Protein AF-A0A7L4KHE9-F1 (afdb_monomer)

Secondary structure (DSSP, 8-state):
-HHHHHHHHHHHHHHHHTT-SBTTBSS--HHHHHHHHHHHHHHHHSTTTTTT-HHHHHHHHHHHTSHHHHHHHTSTT------S-TT-SSS-S--

Solvent-accessible surface area (backbone atoms only — not comparable to full-atom values): 5673 Å² total; per-residue (Å²): 107,68,77,75,47,42,60,63,56,52,48,52,54,41,61,68,33,52,90,45,78,29,76,82,32,89,54,87,53,75,64,47,55,54,50,47,52,56,54,48,54,47,34,72,75,38,75,65,70,51,72,89,37,62,62,51,46,53,40,49,53,55,55,51,62,34,67,71,49,38,54,42,67,72,34,94,83,47,72,89,51,48,76,38,60,78,87,42,95,63,47,35,54,69,128

Sequence (95 aa):
GYLEQLPGKLKLFSNFLGDRKWFAGEKLTFVDFLMFDVLEQNRIFEPKCLEPFKNLKDFMDRFGALEKVAAYMKSPRFLKMPINNKMAKWGSKKE

Mean predicted aligned error: 2.5 Å

Nearest PDB structures (foldseek):
  2c4j-assembly2_D  TM=9.891E-01  e=1.531E-08  Homo sapiens
  1mtc-assembly1_B  TM=9.872E-01  e=1.367E-08  Rattus norvegicus
  4gtu-assembly1_A  TM=9.901E-01  e=1.621E-08  Homo sapiens
  4l5o-assembly2_C-2  TM=9.671E-01  e=1.432E-06  Clonorchis sinensis
  1m99-assembly1_A  TM=9.580E-01  e=1.236E-05  Schistosoma japonicum

InterPro domains:
  IPR004046 Glutathione S-transferase, C-terminal [PF14497] (4-75)
  IPR010987 Glutathione S-transferase, C-terminal-like [PS50405] (1-83)
  IPR036282 Glutathione S-transferase, C-terminal domain superfamily [SSF47616] (2-92)
  IPR050213 Glutathione S-transferase superfamily [PTHR11571] (8-76)

Organism: NCBI:txid1961834

Radius of gyration: 14.13 Å; Cα contacts (8 Å, |Δi|>4): 73; chains: 1; bounding box: 37×22×31 Å

Foldseek 3Di:
DCVVCLLVVVVVQLVCCPPALANVHPDDDVVLVVLLLVVLVVCVVPVCSCVVRVSSVSSNVVVCPPPVNVVCCPDPNDDPAQPDDCPDPPSHDDD

pLDDT: mean 96.93, std 4.16, range [63.94, 98.75]

Structure (mmCIF, N/CA/C/O backbone):
data_AF-A0A7L4KHE9-F1
#
_entry.id   AF-A0A7L4KHE9-F1
#
loop_
_atom_site.group_PDB
_atom_site.id
_atom_site.type_symbol
_atom_site.label_atom_id
_atom_site.label_alt_id
_atom_site.label_comp_id
_atom_site.label_asym_id
_atom_site.label_entity_id
_atom_site.label_seq_id
_atom_site.pdbx_PDB_ins_code
_atom_site.Cartn_x
_atom_site.Cartn_y
_atom_site.Cartn_z
_atom_site.occupancy
_atom_site.B_iso_or_equiv
_atom_site.auth_seq_id
_atom_site.auth_comp_id
_atom_site.auth_asym_id
_atom_site.auth_atom_id
_atom_site.pdbx_PDB_model_num
ATOM 1 N N . GLY A 1 1 ? 18.399 8.503 8.070 1.00 90.38 1 GLY A N 1
ATOM 2 C CA . GLY A 1 1 ? 18.275 7.903 6.720 1.00 90.38 1 GLY A CA 1
ATOM 3 C C . GLY A 1 1 ? 16.828 7.573 6.379 1.00 90.38 1 GLY A C 1
ATOM 4 O O . GLY A 1 1 ? 15.960 7.763 7.221 1.00 90.38 1 GLY A O 1
ATOM 5 N N . TYR A 1 2 ? 16.548 7.079 5.167 1.00 96.06 2 TYR A N 1
ATOM 6 C CA . TYR A 1 2 ? 15.176 6.722 4.758 1.00 96.06 2 TYR A CA 1
ATOM 7 C C . TYR A 1 2 ? 14.552 5.652 5.671 1.00 96.06 2 TYR A C 1
ATOM 9 O O . TYR A 1 2 ? 13.472 5.872 6.212 1.00 96.06 2 TYR A O 1
ATOM 17 N N . LEU A 1 3 ? 15.267 4.545 5.916 1.00 97.38 3 LEU A N 1
ATOM 18 C CA . LEU A 1 3 ? 14.789 3.438 6.759 1.00 97.38 3 LEU A CA 1
ATOM 19 C C . LEU A 1 3 ? 14.499 3.865 8.207 1.00 97.38 3 LEU A C 1
ATOM 21 O O . LEU A 1 3 ? 13.521 3.415 8.789 1.00 97.38 3 LEU A O 1
ATOM 25 N N . GLU A 1 4 ? 15.283 4.788 8.769 1.00 97.81 4 GLU A N 1
ATOM 26 C CA . GLU A 1 4 ? 15.035 5.338 10.113 1.00 97.81 4 GLU A CA 1
ATOM 27 C C . GLU A 1 4 ? 13.730 6.150 10.185 1.00 97.81 4 GLU A C 1
ATOM 29 O O . GLU A 1 4 ? 13.050 6.153 11.207 1.00 97.81 4 GLU A O 1
ATOM 34 N N . GLN A 1 5 ? 13.365 6.848 9.104 1.00 98.06 5 GLN A N 1
ATOM 35 C CA . GLN A 1 5 ? 12.163 7.689 9.053 1.00 98.06 5 GLN A CA 1
ATOM 36 C C . GLN A 1 5 ? 10.908 6.910 8.639 1.00 98.06 5 GLN A C 1
ATOM 38 O O . GLN A 1 5 ? 9.789 7.346 8.929 1.00 98.06 5 GLN A O 1
ATOM 43 N N . LEU A 1 6 ? 11.084 5.772 7.963 1.00 98.19 6 LEU A N 1
ATOM 44 C CA . LEU A 1 6 ? 10.007 4.978 7.383 1.00 98.19 6 LEU A CA 1
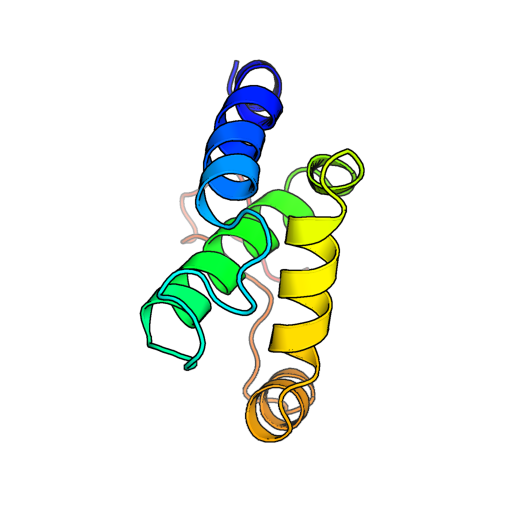ATOM 45 C C . LEU A 1 6 ? 8.926 4.576 8.410 1.00 98.19 6 LEU A C 1
ATOM 47 O O . LEU A 1 6 ? 7.755 4.862 8.143 1.00 98.19 6 LEU A O 1
ATOM 51 N N . PRO A 1 7 ? 9.248 4.030 9.604 1.00 98.25 7 PRO A N 1
ATOM 52 C CA . PRO A 1 7 ? 8.230 3.688 10.600 1.00 98.25 7 PRO A CA 1
ATOM 53 C C . PRO A 1 7 ? 7.377 4.890 11.018 1.00 98.25 7 PRO A C 1
ATOM 55 O O . PRO A 1 7 ? 6.161 4.775 11.165 1.00 98.25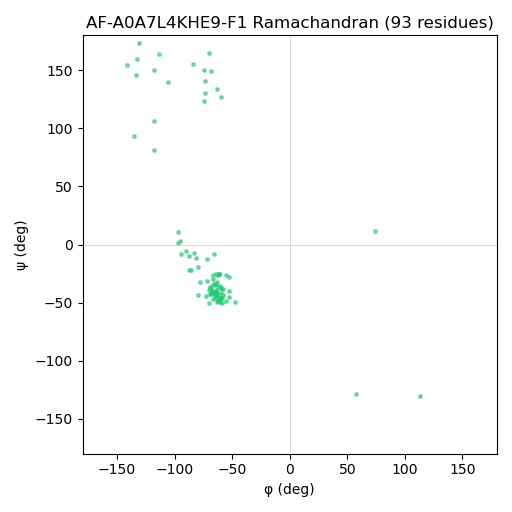 7 PRO A O 1
ATOM 58 N N . GLY A 1 8 ? 7.992 6.070 11.154 1.00 98.31 8 GLY A N 1
ATOM 59 C CA . GLY A 1 8 ? 7.283 7.306 11.484 1.00 98.31 8 GLY A CA 1
ATOM 60 C C . GLY A 1 8 ? 6.285 7.712 10.398 1.00 98.31 8 GLY A C 1
ATOM 61 O O . GLY A 1 8 ? 5.160 8.092 10.711 1.00 98.31 8 GLY A O 1
ATOM 62 N N . LYS A 1 9 ? 6.657 7.582 9.118 1.00 98.19 9 LYS A N 1
ATOM 63 C CA . LYS A 1 9 ? 5.763 7.876 7.983 1.00 98.19 9 LYS A CA 1
ATOM 64 C C . LYS A 1 9 ? 4.628 6.860 7.862 1.00 98.19 9 LYS A C 1
ATOM 66 O O . LYS A 1 9 ? 3.480 7.259 7.689 1.00 98.19 9 LYS A O 1
ATOM 71 N N . LEU A 1 10 ? 4.918 5.571 8.027 1.00 98.62 10 LEU A N 1
ATOM 72 C CA . LEU A 1 10 ? 3.901 4.515 8.018 1.00 98.62 10 LEU A CA 1
ATOM 73 C C . LEU A 1 10 ? 2.905 4.671 9.170 1.00 98.62 10 LEU A C 1
ATOM 75 O O . LEU A 1 10 ? 1.706 4.489 8.967 1.00 98.62 10 LEU A O 1
ATOM 79 N N . LYS A 1 11 ? 3.364 5.116 10.348 1.00 98.75 11 LYS A N 1
ATOM 80 C CA . LYS A 1 11 ? 2.479 5.448 11.471 1.00 98.75 11 LYS A CA 1
ATOM 81 C C . LYS A 1 11 ? 1.474 6.546 11.118 1.00 98.75 11 LYS A C 1
ATOM 83 O O . LYS A 1 11 ? 0.326 6.458 11.539 1.00 98.75 11 LYS A O 1
ATOM 88 N N . LEU A 1 12 ? 1.857 7.548 10.324 1.00 98.75 12 LEU A N 1
ATOM 89 C CA . LEU A 1 12 ? 0.922 8.589 9.875 1.00 98.75 12 LEU A CA 1
ATOM 90 C C . LEU A 1 12 ? -0.181 8.009 8.982 1.00 98.75 12 LEU A C 1
ATOM 92 O O . LEU A 1 12 ? -1.349 8.328 9.190 1.00 98.75 12 LEU A O 1
ATOM 96 N N . PHE A 1 13 ? 0.160 7.118 8.045 1.00 98.56 13 PHE A N 1
ATOM 97 C CA . PHE A 1 13 ? -0.841 6.432 7.220 1.00 98.56 13 PHE A CA 1
ATOM 98 C C . PHE A 1 13 ? -1.724 5.493 8.038 1.00 98.56 13 PHE A C 1
ATOM 100 O O . PHE A 1 13 ? -2.934 5.476 7.839 1.00 98.56 13 PHE A O 1
ATOM 107 N N . SER A 1 14 ? -1.138 4.751 8.979 1.00 98.75 14 SER A N 1
ATOM 108 C CA . SER A 1 14 ? -1.881 3.879 9.890 1.00 98.75 14 SER A CA 1
ATOM 109 C C . SER A 1 14 ? -2.879 4.679 10.731 1.00 98.75 14 SER A C 1
ATOM 111 O O . SER A 1 14 ? -4.050 4.314 10.794 1.00 98.75 14 SER A O 1
ATOM 113 N N . ASN A 1 15 ? -2.459 5.810 11.303 1.00 98.69 15 ASN A N 1
ATOM 114 C CA . ASN A 1 15 ? -3.349 6.699 12.047 1.00 98.69 15 ASN A CA 1
ATOM 115 C C . ASN A 1 15 ? -4.445 7.294 11.152 1.00 98.69 15 ASN A C 1
ATOM 117 O O . ASN A 1 15 ? -5.588 7.422 11.583 1.00 98.69 15 ASN A O 1
ATOM 121 N N . PHE A 1 16 ? -4.104 7.671 9.916 1.00 98.50 16 PHE A N 1
ATOM 122 C CA . PHE A 1 16 ? -5.061 8.259 8.982 1.00 98.50 16 PHE A CA 1
ATOM 123 C C . PHE A 1 16 ? -6.121 7.250 8.530 1.00 98.50 16 PHE A C 1
ATOM 125 O O . PHE A 1 16 ? -7.305 7.584 8.502 1.00 98.50 16 PHE A O 1
ATOM 132 N N . LEU A 1 17 ? -5.718 6.013 8.222 1.00 98.62 17 LEU A N 1
ATOM 133 C CA . LEU A 1 17 ? -6.649 4.924 7.940 1.00 98.62 17 LEU A CA 1
ATOM 134 C C . LEU A 1 17 ? -7.553 4.673 9.156 1.00 98.62 17 LEU A C 1
ATOM 136 O O . LEU A 1 17 ? -8.776 4.615 9.013 1.00 98.62 17 LEU A O 1
ATOM 140 N N . GLY A 1 18 ? -6.961 4.609 10.354 1.00 98.12 18 GLY A N 1
ATOM 141 C CA . GLY A 1 18 ? -7.675 4.317 11.594 1.00 98.12 18 GLY A CA 1
ATOM 142 C C . GLY A 1 18 ? -8.398 2.975 11.489 1.00 98.12 18 GLY A C 1
ATOM 143 O O . GLY A 1 18 ? -7.791 1.984 11.073 1.00 98.12 18 GLY A O 1
ATOM 144 N N . ASP A 1 19 ? -9.693 2.989 11.804 1.00 97.12 19 ASP A N 1
ATOM 145 C CA . ASP A 1 19 ? -10.589 1.828 11.721 1.00 97.12 19 ASP A CA 1
ATOM 146 C C . ASP A 1 19 ? -11.378 1.758 10.401 1.00 97.12 19 ASP A C 1
ATOM 148 O O . ASP A 1 19 ? -12.217 0.875 10.215 1.00 97.12 19 ASP A O 1
ATOM 152 N N . ARG A 1 20 ? -11.140 2.691 9.467 1.00 97.75 20 ARG A N 1
ATOM 153 C CA . ARG A 1 20 ? -11.848 2.711 8.181 1.00 97.75 20 ARG A CA 1
ATOM 154 C C . ARG A 1 20 ? -11.430 1.523 7.325 1.00 97.75 20 ARG A C 1
ATOM 156 O O . ARG A 1 20 ? -10.281 1.082 7.336 1.00 97.75 20 ARG A O 1
ATOM 163 N N . LYS A 1 21 ? -12.362 1.048 6.499 1.00 97.50 21 LYS A N 1
ATOM 164 C CA . LYS A 1 21 ? -12.094 -0.031 5.543 1.00 97.50 21 LYS A CA 1
ATOM 165 C C . LYS A 1 21 ? -11.121 0.393 4.436 1.00 97.50 21 LYS A C 1
ATOM 167 O O . LYS A 1 21 ? -10.283 -0.420 4.034 1.00 97.50 21 LYS A O 1
ATOM 172 N N . TRP A 1 22 ? -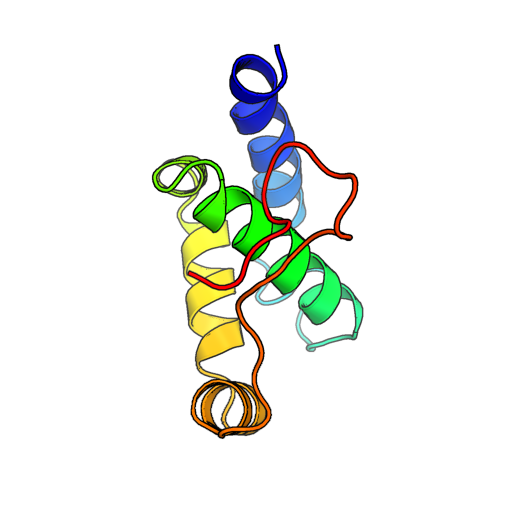11.260 1.634 3.968 1.00 98.62 22 TRP A N 1
ATOM 173 C CA . TRP A 1 22 ? -10.505 2.260 2.881 1.00 98.62 22 TRP A CA 1
ATOM 174 C C . TRP A 1 22 ? -10.024 3.657 3.297 1.00 98.62 22 TRP A C 1
ATOM 176 O O . TRP A 1 22 ? -10.594 4.284 4.194 1.00 98.62 22 TRP A O 1
ATOM 186 N N . PHE A 1 23 ? -9.003 4.186 2.623 1.00 98.19 23 PHE A N 1
ATOM 187 C CA . PHE A 1 23 ? -8.407 5.487 2.953 1.00 98.19 23 PHE A CA 1
ATOM 188 C C . PHE A 1 23 ? -9.377 6.661 2.762 1.00 98.19 23 PHE A C 1
ATOM 190 O O . PHE A 1 23 ? -9.248 7.676 3.443 1.00 98.19 23 PHE A O 1
ATOM 197 N N . ALA A 1 24 ? -10.374 6.515 1.886 1.00 95.94 24 ALA A N 1
ATOM 198 C CA . ALA A 1 24 ? -11.433 7.502 1.672 1.00 95.94 24 ALA A CA 1
ATOM 199 C C . ALA A 1 24 ? -12.739 7.198 2.444 1.00 95.94 24 ALA A C 1
ATOM 201 O O . ALA A 1 24 ? -13.760 7.839 2.193 1.00 95.94 24 ALA A O 1
ATOM 202 N N . GLY A 1 25 ? -12.739 6.231 3.373 1.00 94.38 25 GLY A N 1
ATOM 203 C CA . GLY A 1 25 ? -13.918 5.843 4.158 1.00 94.38 25 GLY A CA 1
ATOM 204 C C . GLY A 1 25 ? -14.427 4.438 3.841 1.00 94.38 25 GLY A C 1
ATOM 205 O O . GLY A 1 25 ? -13.673 3.470 3.849 1.00 94.38 25 GLY A O 1
ATOM 206 N N . GLU A 1 26 ? -15.731 4.318 3.595 1.00 95.12 26 GLU A N 1
ATOM 207 C CA . GLU A 1 26 ? -16.409 3.018 3.453 1.00 95.12 26 GLU A CA 1
ATOM 208 C C . GLU A 1 26 ? -16.359 2.435 2.038 1.00 95.12 26 GLU A C 1
ATOM 210 O O . GLU A 1 26 ? -16.498 1.224 1.837 1.00 95.12 26 GLU A O 1
ATOM 215 N N . LYS A 1 27 ? -16.151 3.288 1.033 1.00 97.50 27 LYS A N 1
ATOM 216 C CA . LYS A 1 27 ? -16.121 2.893 -0.377 1.00 97.50 27 LYS A CA 1
ATOM 217 C C . LYS A 1 27 ? -14.692 2.901 -0.898 1.00 97.50 27 LYS A C 1
ATOM 219 O O . LYS A 1 27 ? -13.932 3.815 -0.599 1.00 97.50 27 LYS A O 1
ATOM 224 N N . LEU A 1 28 ? -14.373 1.894 -1.707 1.00 98.25 28 LEU A N 1
ATOM 225 C CA . LEU A 1 28 ? -13.122 1.841 -2.451 1.00 98.25 28 LEU A CA 1
ATOM 226 C C . LEU A 1 28 ? -13.074 3.016 -3.431 1.00 98.25 28 LEU A C 1
ATOM 228 O O . LEU A 1 28 ? -14.038 3.259 -4.161 1.00 98.25 28 LEU A O 1
ATOM 232 N N . THR A 1 29 ? -11.946 3.712 -3.473 1.00 98.56 29 THR A N 1
ATOM 233 C CA . THR A 1 29 ? -11.684 4.808 -4.411 1.00 98.56 29 THR A CA 1
ATOM 234 C C . THR A 1 29 ? -10.332 4.616 -5.090 1.00 98.56 29 THR A C 1
ATOM 236 O O . THR A 1 29 ? -9.558 3.733 -4.728 1.00 98.5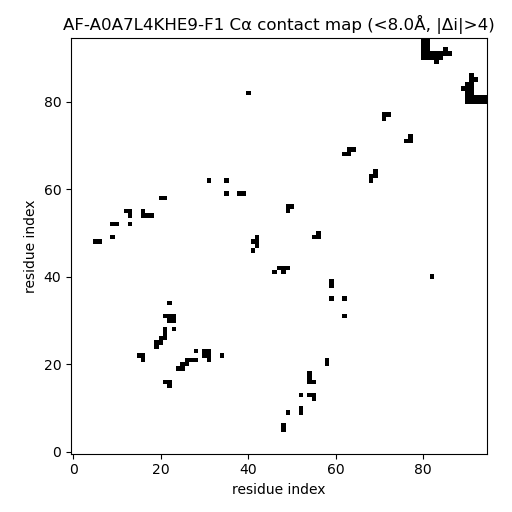6 29 THR A O 1
ATOM 239 N N . PHE A 1 30 ? -10.008 5.458 -6.073 1.00 98.12 30 PHE A N 1
ATOM 240 C CA . PHE A 1 30 ? -8.704 5.392 -6.742 1.00 98.12 30 PHE A CA 1
ATOM 241 C C . PHE A 1 30 ? -7.526 5.643 -5.778 1.00 98.12 30 PHE A C 1
ATOM 243 O O . PHE A 1 30 ? -6.429 5.150 -6.021 1.00 98.12 30 PHE A O 1
ATOM 250 N N . VAL A 1 31 ? -7.743 6.366 -4.671 1.00 98.31 31 VAL A N 1
ATOM 251 C CA . VAL A 1 31 ? -6.700 6.640 -3.668 1.00 98.31 31 VAL A CA 1
ATOM 252 C C . VAL A 1 31 ? -6.209 5.348 -3.015 1.00 98.31 31 VAL A C 1
ATOM 254 O O . VAL A 1 31 ? -5.024 5.225 -2.724 1.00 98.31 31 VAL A O 1
ATOM 257 N N . ASP A 1 32 ? -7.073 4.346 -2.856 1.00 98.69 32 ASP A N 1
ATOM 258 C CA . ASP A 1 32 ? -6.688 3.050 -2.293 1.00 98.69 32 ASP A CA 1
ATOM 259 C C . ASP A 1 32 ? -5.730 2.279 -3.211 1.00 98.69 32 ASP A C 1
ATOM 261 O O . ASP A 1 32 ? -4.855 1.567 -2.729 1.00 98.69 32 ASP A O 1
ATOM 265 N N . PHE A 1 33 ? -5.825 2.473 -4.530 1.00 98.56 33 PHE A N 1
ATOM 266 C CA . PHE A 1 33 ? -4.868 1.901 -5.482 1.00 98.56 33 PHE A CA 1
ATOM 267 C C . PHE A 1 33 ? -3.489 2.550 -5.326 1.00 98.56 33 PHE A C 1
ATOM 269 O O . PHE A 1 33 ? -2.482 1.846 -5.319 1.00 98.56 33 PHE A O 1
ATOM 276 N N . LEU A 1 34 ? -3.446 3.876 -5.143 1.00 98.50 34 LEU A N 1
ATOM 277 C CA . LEU A 1 34 ? -2.199 4.605 -4.883 1.00 98.50 34 LEU A CA 1
ATOM 278 C C . LEU A 1 34 ? -1.573 4.171 -3.554 1.00 98.50 34 LEU A C 1
ATOM 280 O O . LEU A 1 34 ? -0.368 3.948 -3.477 1.00 98.50 34 LEU A O 1
ATOM 284 N N . MET A 1 35 ? -2.392 4.013 -2.512 1.00 98.50 35 MET A N 1
ATOM 285 C CA . MET A 1 35 ? -1.912 3.565 -1.208 1.00 98.50 35 MET A CA 1
ATOM 286 C C . MET A 1 35 ? -1.412 2.125 -1.242 1.00 98.50 35 MET A C 1
ATOM 288 O O . MET A 1 35 ? -0.377 1.842 -0.643 1.00 98.50 35 MET A O 1
ATOM 292 N N . PHE A 1 36 ? -2.095 1.229 -1.958 1.00 98.56 36 PHE A N 1
ATOM 293 C CA . PHE A 1 36 ? -1.624 -0.139 -2.149 1.00 98.56 36 PHE A CA 1
ATOM 294 C C . PHE A 1 36 ? -0.263 -0.173 -2.851 1.00 98.56 36 PHE A C 1
ATOM 296 O O . PHE A 1 36 ? 0.643 -0.838 -2.361 1.00 98.56 36 PHE A O 1
ATOM 303 N N . ASP A 1 37 ? -0.083 0.586 -3.937 1.00 97.88 37 ASP A N 1
ATOM 304 C CA . ASP A 1 37 ? 1.196 0.667 -4.655 1.00 97.88 37 ASP A CA 1
ATOM 305 C C . ASP A 1 37 ? 2.331 1.203 -3.762 1.00 97.88 37 ASP A C 1
ATOM 307 O O . ASP A 1 37 ? 3.373 0.565 -3.616 1.00 97.88 37 ASP A O 1
ATOM 311 N N . VAL A 1 38 ? 2.109 2.324 -3.063 1.00 98.00 38 VAL A N 1
ATOM 312 C CA . VAL A 1 38 ? 3.115 2.911 -2.158 1.00 98.00 38 VAL A CA 1
ATOM 313 C C . VAL A 1 38 ? 3.496 1.950 -1.028 1.00 98.00 38 VAL A C 1
ATOM 315 O O . VAL A 1 38 ? 4.682 1.796 -0.720 1.00 98.00 38 VAL A O 1
ATOM 318 N N . LEU A 1 39 ? 2.519 1.306 -0.387 1.00 98.50 39 LEU A N 1
ATOM 319 C CA . LEU A 1 39 ? 2.779 0.358 0.699 1.00 98.50 39 LEU A CA 1
ATOM 320 C C . LEU A 1 39 ? 3.455 -0.920 0.185 1.00 98.50 39 LEU A C 1
ATOM 322 O O . LEU A 1 39 ? 4.346 -1.438 0.860 1.00 98.50 39 LEU A O 1
ATOM 326 N N . GLU A 1 40 ? 3.097 -1.395 -1.012 1.00 97.62 40 GLU A N 1
ATOM 327 C CA . GLU A 1 40 ? 3.736 -2.553 -1.637 1.00 97.62 40 GLU A CA 1
ATOM 328 C C . GLU A 1 40 ? 5.200 -2.277 -1.963 1.00 97.62 40 GLU A C 1
ATOM 330 O O . GLU A 1 40 ? 6.059 -3.085 -1.620 1.00 97.62 40 GLU A O 1
ATOM 335 N N . GLN A 1 41 ? 5.516 -1.122 -2.552 1.00 97.44 41 GLN A N 1
ATOM 336 C CA . GLN A 1 41 ? 6.901 -0.744 -2.841 1.00 97.44 41 GLN A CA 1
ATOM 337 C C . GLN A 1 41 ? 7.749 -0.675 -1.566 1.00 97.44 41 GLN A C 1
ATOM 339 O O . GLN A 1 41 ? 8.874 -1.174 -1.549 1.00 97.44 41 GLN A O 1
ATOM 344 N N . ASN A 1 42 ? 7.198 -0.123 -0.479 1.00 97.69 42 ASN A N 1
ATOM 345 C CA . ASN A 1 42 ? 7.873 -0.104 0.819 1.00 97.69 42 ASN A CA 1
ATOM 346 C C . ASN A 1 42 ? 8.083 -1.510 1.383 1.00 97.69 42 ASN A C 1
ATOM 348 O O . ASN A 1 42 ? 9.162 -1.794 1.891 1.00 97.69 42 ASN A O 1
ATOM 352 N N . ARG A 1 43 ? 7.097 -2.402 1.242 1.00 97.25 43 ARG A N 1
ATOM 353 C CA . ARG A 1 43 ? 7.218 -3.808 1.647 1.00 97.25 43 ARG A CA 1
ATOM 354 C C . ARG A 1 43 ? 8.234 -4.573 0.796 1.00 97.25 43 ARG A C 1
ATOM 356 O O . ARG A 1 43 ? 8.915 -5.447 1.312 1.00 97.25 43 ARG A O 1
ATOM 363 N N . ILE A 1 44 ? 8.361 -4.270 -0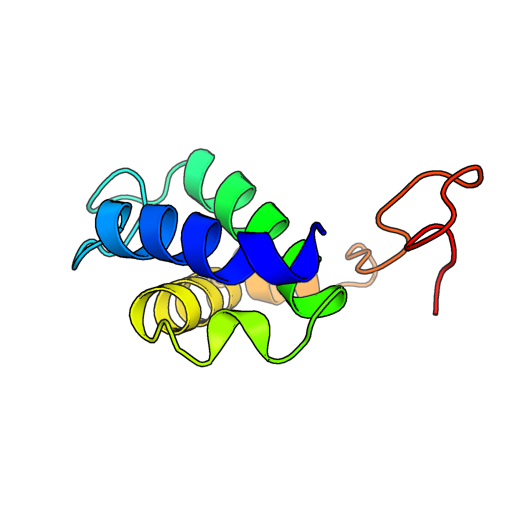.494 1.00 96.12 44 ILE A N 1
ATOM 364 C CA . ILE A 1 44 ? 9.405 -4.862 -1.345 1.00 96.12 44 ILE A CA 1
ATOM 365 C C . ILE A 1 44 ? 10.789 -4.335 -0.931 1.00 96.12 44 ILE A C 1
ATOM 367 O O . ILE A 1 44 ? 11.754 -5.093 -0.934 1.00 96.12 44 ILE A O 1
ATOM 371 N N . PHE A 1 45 ? 10.891 -3.058 -0.552 1.00 96.19 45 PHE A N 1
ATOM 372 C CA . PHE A 1 45 ? 12.147 -2.441 -0.117 1.00 96.19 45 PHE A CA 1
ATOM 373 C C . PHE A 1 45 ? 12.606 -2.904 1.275 1.00 96.19 45 PHE A C 1
ATOM 375 O O . PHE A 1 45 ? 13.780 -3.208 1.461 1.00 96.19 45 PHE A O 1
ATOM 382 N N . GLU A 1 46 ? 11.688 -2.969 2.239 1.00 97.56 46 GLU A N 1
ATOM 383 C CA . GLU A 1 46 ? 11.916 -3.390 3.623 1.00 97.56 46 GLU A CA 1
ATOM 384 C C . GLU A 1 46 ? 10.784 -4.351 4.047 1.00 97.56 46 GLU A C 1
ATOM 386 O O . GLU A 1 46 ? 9.728 -3.904 4.509 1.00 97.56 46 GLU A O 1
ATOM 391 N N . PRO A 1 47 ? 10.968 -5.680 3.899 1.00 97.12 47 PRO A N 1
ATOM 392 C CA . PRO A 1 47 ? 9.909 -6.688 4.060 1.00 97.12 47 PRO A CA 1
ATOM 393 C C . PRO A 1 47 ? 9.123 -6.632 5.367 1.00 97.12 47 PRO A C 1
ATOM 395 O O . PRO A 1 47 ? 7.950 -7.012 5.400 1.00 97.12 47 PRO A O 1
ATOM 398 N N . LYS A 1 48 ? 9.747 -6.146 6.444 1.00 97.56 48 LYS A N 1
ATOM 399 C CA . LYS A 1 48 ? 9.143 -6.097 7.778 1.00 97.56 48 LYS A CA 1
ATOM 400 C C . LYS A 1 48 ? 8.530 -4.742 8.128 1.00 97.56 48 LYS A C 1
ATOM 402 O O . LYS A 1 48 ? 7.974 -4.592 9.214 1.00 97.56 48 LYS A O 1
ATOM 407 N N . CYS A 1 49 ? 8.560 -3.754 7.226 1.00 98.38 49 CYS A N 1
ATOM 408 C CA . CYS A 1 49 ? 8.160 -2.381 7.552 1.00 98.38 49 CYS A CA 1
ATOM 409 C C . CYS A 1 49 ? 6.693 -2.243 8.000 1.00 98.38 49 CYS A C 1
ATOM 411 O O . CYS A 1 49 ? 6.360 -1.306 8.723 1.00 98.38 49 CYS A O 1
ATOM 413 N N . LEU A 1 50 ? 5.814 -3.168 7.591 1.00 98.31 50 LEU A N 1
ATOM 414 C CA . LEU A 1 50 ? 4.392 -3.165 7.954 1.00 98.31 50 LEU A CA 1
ATOM 415 C C . LEU A 1 50 ? 4.057 -4.028 9.180 1.00 98.31 50 LEU A C 1
ATOM 417 O O . LEU A 1 50 ? 2.924 -3.964 9.650 1.00 98.31 50 LEU A O 1
ATOM 421 N N . GLU A 1 51 ? 4.990 -4.826 9.715 1.00 97.56 51 GLU A N 1
ATOM 422 C CA . GLU A 1 51 ? 4.731 -5.694 10.880 1.00 97.56 51 GLU A CA 1
ATOM 423 C C . GLU A 1 51 ? 4.136 -4.950 12.090 1.00 97.56 51 GLU A C 1
ATOM 425 O O . GLU A 1 51 ? 3.194 -5.482 12.682 1.00 97.56 51 GLU A O 1
ATOM 430 N N . PRO A 1 52 ? 4.572 -3.716 12.424 1.00 98.12 52 PRO A N 1
ATOM 431 C CA . PRO A 1 52 ? 4.002 -2.967 13.546 1.00 98.12 52 PRO A CA 1
ATOM 432 C C . PRO A 1 52 ? 2.581 -2.426 13.307 1.00 98.12 52 PRO A C 1
ATOM 434 O O . PRO A 1 52 ? 1.941 -1.966 14.251 1.00 98.12 52 PRO A O 1
ATOM 437 N N . PHE A 1 53 ? 2.078 -2.433 12.066 1.00 98.44 53 PHE A N 1
ATOM 438 C CA . PHE A 1 53 ? 0.849 -1.737 11.670 1.00 98.44 53 PHE A CA 1
ATOM 439 C C . PHE A 1 53 ? -0.206 -2.723 11.163 1.00 98.44 53 PHE A C 1
ATOM 441 O O . PHE A 1 53 ? -0.400 -2.893 9.956 1.00 98.44 53 PHE A O 1
ATOM 448 N N . LYS A 1 54 ? -0.922 -3.370 12.093 1.00 98.38 54 LYS A N 1
ATOM 449 C CA . LYS A 1 54 ? -1.947 -4.372 11.755 1.00 98.38 54 LYS A CA 1
ATOM 450 C C . LYS A 1 54 ? -2.979 -3.846 10.749 1.00 98.38 54 LYS A C 1
ATOM 452 O O . LYS A 1 54 ? -3.276 -4.536 9.783 1.00 98.38 54 LYS A O 1
ATOM 457 N N . ASN A 1 55 ? -3.486 -2.627 10.930 1.00 98.69 55 ASN A N 1
ATOM 458 C CA . ASN A 1 55 ? -4.501 -2.057 10.037 1.00 98.69 55 ASN A CA 1
ATOM 459 C C . ASN A 1 55 ? -3.994 -1.846 8.597 1.00 98.69 55 ASN A C 1
ATOM 461 O O . ASN A 1 55 ? -4.750 -2.061 7.652 1.00 98.69 55 ASN A O 1
ATOM 465 N N . LEU A 1 56 ? -2.715 -1.500 8.411 1.00 98.75 56 LEU A N 1
ATOM 466 C CA . LEU A 1 56 ? -2.110 -1.403 7.081 1.00 98.75 56 LEU A CA 1
ATOM 467 C C . LEU A 1 56 ? -1.941 -2.784 6.442 1.00 98.75 56 LEU A C 1
ATOM 469 O O . LEU A 1 56 ? -2.211 -2.933 5.254 1.00 98.75 56 LEU A O 1
ATOM 473 N N . LYS A 1 57 ? -1.558 -3.809 7.215 1.00 98.62 57 LYS A N 1
ATOM 474 C CA . LYS A 1 57 ? -1.519 -5.197 6.721 1.00 98.62 57 LYS A CA 1
ATOM 475 C C . LYS A 1 57 ? -2.907 -5.679 6.305 1.00 98.62 57 LYS A C 1
ATOM 477 O O . LYS A 1 57 ? -3.073 -6.149 5.186 1.00 98.62 57 LYS A O 1
ATOM 482 N N . ASP A 1 58 ? -3.908 -5.465 7.157 1.00 98.56 58 ASP A N 1
ATOM 483 C CA . ASP A 1 58 ? -5.296 -5.821 6.860 1.00 98.56 58 ASP A CA 1
ATOM 484 C C . ASP A 1 58 ? -5.807 -5.086 5.605 1.00 98.56 58 ASP A C 1
ATOM 486 O O . ASP A 1 58 ? -6.566 -5.657 4.822 1.00 98.56 58 ASP A O 1
ATOM 490 N N . PHE A 1 59 ? -5.407 -3.825 5.396 1.00 98.69 59 PHE A N 1
ATOM 491 C CA . PHE A 1 59 ? -5.697 -3.076 4.170 1.00 98.69 59 PHE A CA 1
ATOM 492 C C . PHE A 1 59 ? -5.059 -3.729 2.936 1.00 98.69 59 PHE A C 1
ATOM 494 O O . PHE A 1 59 ? -5.763 -3.956 1.952 1.00 98.69 59 PHE A O 1
ATOM 501 N N . MET A 1 60 ? -3.767 -4.071 2.995 1.00 98.56 60 MET A N 1
ATOM 502 C CA . MET A 1 60 ? -3.057 -4.732 1.892 1.00 98.56 60 MET A CA 1
ATOM 503 C C . MET A 1 60 ? -3.708 -6.070 1.527 1.00 98.56 60 MET A C 1
ATOM 505 O O . MET A 1 60 ? -3.965 -6.328 0.351 1.00 98.56 60 MET A O 1
ATOM 509 N N . ASP A 1 61 ? -4.036 -6.888 2.528 1.00 98.50 61 ASP A N 1
ATOM 510 C CA . ASP A 1 61 ? -4.676 -8.190 2.328 1.00 98.50 61 ASP A CA 1
ATOM 511 C C . ASP A 1 61 ? -6.076 -8.031 1.722 1.00 98.50 61 ASP A C 1
ATOM 513 O O . ASP A 1 61 ? -6.434 -8.710 0.757 1.00 98.50 61 ASP A O 1
ATOM 517 N N . ARG A 1 62 ? -6.863 -7.076 2.231 1.00 98.56 62 ARG A N 1
ATOM 518 C CA . ARG A 1 62 ? -8.209 -6.775 1.727 1.00 98.56 62 ARG A CA 1
ATOM 519 C C . ARG A 1 62 ? -8.194 -6.275 0.288 1.00 98.56 62 ARG A C 1
ATOM 521 O O . ARG A 1 62 ? -9.031 -6.704 -0.502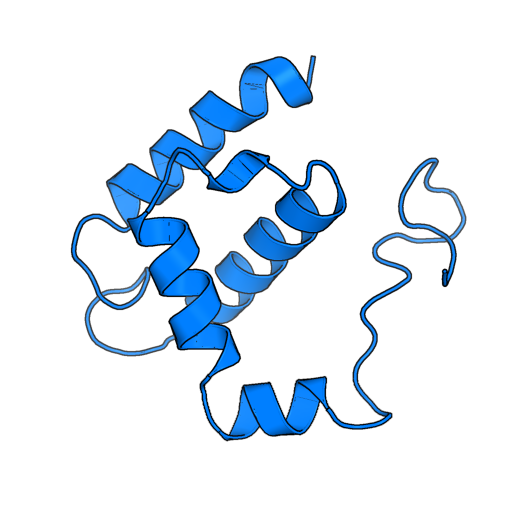 1.00 98.56 62 ARG A O 1
ATOM 528 N N . PHE A 1 63 ? -7.277 -5.369 -0.045 1.00 98.62 63 PHE A N 1
ATOM 529 C CA . PHE A 1 63 ? -7.138 -4.838 -1.397 1.00 98.62 63 PHE A CA 1
ATOM 530 C C . PHE A 1 63 ? -6.679 -5.931 -2.371 1.00 98.62 63 PHE A C 1
ATOM 532 O O . PHE A 1 63 ? -7.293 -6.120 -3.421 1.00 98.62 63 PHE A O 1
ATOM 539 N N . GLY A 1 64 ? -5.655 -6.707 -1.996 1.00 98.12 64 GLY A N 1
ATOM 540 C CA . GLY A 1 64 ? -5.145 -7.820 -2.800 1.00 98.12 64 GLY A CA 1
ATOM 541 C C . GLY A 1 64 ? -6.169 -8.940 -3.024 1.00 98.12 64 GLY A C 1
ATOM 542 O O . GLY A 1 64 ? -6.104 -9.631 -4.038 1.00 98.12 64 GLY A O 1
ATOM 543 N N . ALA A 1 65 ? -7.141 -9.094 -2.119 1.00 98.50 65 ALA A N 1
ATOM 544 C CA . ALA A 1 65 ? -8.228 -10.066 -2.227 1.00 98.50 65 ALA A CA 1
ATOM 545 C C . ALA A 1 65 ? -9.415 -9.606 -3.096 1.00 98.50 65 ALA A C 1
ATOM 547 O O . ALA A 1 65 ? -10.311 -10.411 -3.363 1.00 98.50 65 ALA A O 1
ATOM 548 N N . LEU A 1 66 ? -9.457 -8.348 -3.558 1.00 98.50 66 LEU A N 1
ATOM 549 C CA . LEU A 1 66 ? -10.503 -7.894 -4.482 1.00 98.50 66 LEU A CA 1
ATOM 550 C C . LEU A 1 66 ? -10.456 -8.737 -5.761 1.00 98.50 66 LEU A C 1
ATOM 552 O O . LEU A 1 66 ? -9.414 -8.809 -6.404 1.00 98.50 66 LEU A O 1
ATOM 556 N N . GLU A 1 67 ? -11.580 -9.334 -6.169 1.00 98.50 67 GLU A N 1
ATOM 557 C CA . GLU A 1 67 ? -11.631 -10.344 -7.244 1.00 98.50 67 GLU A CA 1
ATOM 558 C C . GLU A 1 67 ? -10.854 -9.928 -8.506 1.00 98.50 67 GLU A C 1
ATOM 560 O O . GLU A 1 67 ? -10.011 -10.676 -9.002 1.00 98.50 67 GLU A O 1
ATOM 565 N N . LYS A 1 68 ? -11.088 -8.707 -9.008 1.00 98.44 68 LYS A N 1
ATOM 566 C CA . LYS A 1 68 ? -10.422 -8.201 -10.218 1.00 98.44 68 LYS A CA 1
ATOM 567 C C . LYS A 1 68 ? -8.945 -7.869 -10.000 1.00 98.44 68 LYS A C 1
ATOM 569 O O . LYS A 1 68 ? -8.157 -8.056 -10.924 1.00 98.44 68 LYS A O 1
ATOM 574 N N . VAL A 1 69 ? -8.559 -7.436 -8.798 1.00 98.38 69 VAL A N 1
ATOM 575 C CA . VAL A 1 69 ? -7.153 -7.193 -8.433 1.00 98.38 69 VAL A CA 1
ATOM 576 C C . VAL A 1 69 ? -6.413 -8.522 -8.321 1.00 98.38 69 VAL A C 1
ATOM 578 O O . VAL A 1 69 ? -5.399 -8.707 -8.986 1.00 98.38 69 VAL A O 1
ATOM 581 N N . ALA A 1 70 ? -6.960 -9.484 -7.578 1.00 98.50 70 ALA A N 1
ATOM 582 C CA . ALA A 1 70 ? -6.402 -10.823 -7.431 1.00 98.50 70 ALA A CA 1
ATOM 583 C C . ALA A 1 70 ? -6.247 -11.529 -8.788 1.00 98.50 70 ALA A C 1
ATOM 585 O O . ALA A 1 70 ? -5.211 -12.137 -9.061 1.00 98.50 70 ALA A O 1
ATOM 586 N N . ALA A 1 71 ? -7.257 -11.431 -9.659 1.00 98.69 71 ALA A N 1
ATOM 587 C CA . ALA A 1 71 ? -7.194 -11.970 -11.015 1.00 98.69 71 ALA A CA 1
ATOM 588 C C . ALA A 1 71 ? -6.121 -11.268 -11.863 1.00 98.69 71 ALA A C 1
ATOM 590 O O . ALA A 1 71 ? -5.381 -11.935 -12.586 1.00 98.69 71 ALA A O 1
ATOM 591 N N . TYR A 1 72 ? -5.998 -9.940 -11.758 1.00 98.38 72 TYR A N 1
ATOM 592 C CA . TYR A 1 72 ? -4.952 -9.188 -12.448 1.00 98.38 72 TYR A CA 1
ATOM 593 C C . TYR A 1 72 ? -3.556 -9.596 -11.973 1.00 98.38 72 TYR A C 1
ATOM 595 O O . TYR A 1 72 ? -2.737 -9.952 -12.816 1.00 98.38 72 TYR A O 1
ATOM 603 N N . MET A 1 73 ? -3.312 -9.640 -10.659 1.00 97.44 73 MET A N 1
ATOM 604 C CA . MET A 1 73 ? -2.017 -9.994 -10.061 1.00 97.44 73 MET A CA 1
ATOM 605 C C . MET A 1 73 ? -1.550 -11.417 -10.404 1.00 97.44 73 MET A C 1
ATOM 607 O O . MET A 1 73 ? -0.352 -11.682 -10.417 1.00 97.44 73 MET A O 1
ATOM 611 N N . LYS A 1 74 ? -2.482 -12.330 -10.709 1.00 97.81 74 LYS A N 1
ATOM 612 C CA . LYS A 1 74 ? -2.191 -13.699 -11.177 1.00 97.81 74 LYS A CA 1
ATOM 613 C C . LYS A 1 74 ? -2.024 -13.809 -12.697 1.00 97.81 74 LYS A C 1
ATOM 615 O O . LYS A 1 74 ? -1.655 -14.868 -13.196 1.00 97.81 74 LYS A O 1
ATOM 620 N N . SER A 1 75 ? -2.344 -12.757 -13.448 1.00 98.31 75 SER A N 1
ATOM 621 C CA . SER A 1 75 ? -2.280 -12.759 -14.910 1.00 98.31 75 SER A CA 1
ATOM 622 C C . SER A 1 75 ? -0.863 -12.445 -15.413 1.00 98.31 75 SER A C 1
ATOM 624 O O . SER A 1 75 ? -0.133 -11.709 -14.750 1.00 98.31 75 SER A O 1
ATOM 626 N N . PRO A 1 76 ? -0.485 -12.878 -16.632 1.00 97.81 76 PRO A N 1
ATOM 627 C CA . PRO A 1 76 ? 0.813 -12.536 -17.229 1.00 97.81 76 PRO A CA 1
ATOM 628 C C . PRO A 1 76 ? 0.976 -11.037 -17.535 1.00 97.81 76 PRO A C 1
ATOM 630 O O . PRO A 1 76 ? 2.057 -10.601 -17.916 1.00 97.81 76 PRO A O 1
ATOM 633 N N . ARG A 1 77 ? -0.096 -10.239 -17.396 1.00 97.62 77 ARG A N 1
ATOM 634 C CA . ARG A 1 77 ? -0.048 -8.779 -17.548 1.00 97.62 77 ARG A CA 1
ATOM 635 C C . ARG A 1 77 ? 0.485 -8.076 -16.302 1.00 97.62 77 ARG A C 1
ATOM 637 O O . ARG A 1 77 ? 0.861 -6.913 -16.399 1.00 97.62 77 ARG A O 1
ATOM 644 N N . PHE A 1 78 ? 0.472 -8.737 -15.144 1.00 96.94 78 PHE A N 1
ATOM 645 C CA . PHE A 1 78 ? 0.963 -8.137 -13.914 1.00 96.94 78 PHE A CA 1
ATOM 646 C C . PHE A 1 78 ? 2.486 -8.060 -13.922 1.00 96.94 78 PHE A C 1
ATOM 648 O O . 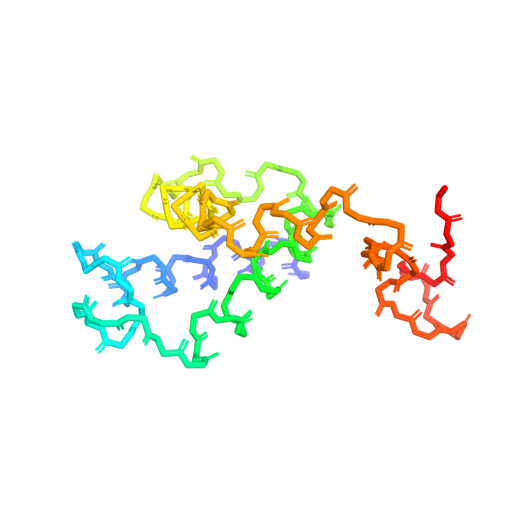PHE A 1 78 ? 3.179 -9.044 -14.174 1.00 96.94 78 PHE A O 1
ATOM 655 N N . LEU A 1 79 ? 3.002 -6.876 -13.614 1.00 94.81 79 LEU A N 1
ATOM 656 C CA . LEU A 1 79 ? 4.427 -6.611 -13.509 1.00 94.81 79 LEU A CA 1
ATOM 657 C C . LEU A 1 79 ? 4.727 -6.180 -12.078 1.00 94.81 79 LEU A C 1
ATOM 659 O O . LEU A 1 79 ? 4.401 -5.065 -11.687 1.00 94.81 79 LEU A O 1
ATOM 663 N N . LYS A 1 80 ? 5.358 -7.069 -11.306 1.00 93.75 80 LYS A N 1
ATOM 664 C CA . LYS A 1 80 ? 5.849 -6.737 -9.961 1.00 93.75 80 LYS A CA 1
ATOM 665 C C . LYS A 1 80 ? 7.157 -5.939 -10.006 1.00 93.75 80 LYS A C 1
ATOM 667 O O . LYS A 1 80 ? 7.405 -5.118 -9.134 1.00 93.75 80 LYS A O 1
ATOM 672 N N . MET A 1 81 ? 7.984 -6.197 -11.020 1.00 94.94 81 MET A N 1
ATOM 673 C CA . MET A 1 81 ? 9.288 -5.572 -11.246 1.00 94.94 81 MET A CA 1
ATOM 674 C C . MET A 1 81 ? 9.495 -5.310 -12.752 1.00 94.94 81 MET A C 1
ATOM 676 O O . MET A 1 81 ? 8.935 -6.038 -13.583 1.00 94.94 81 MET A O 1
ATOM 680 N N . PRO A 1 82 ? 10.331 -4.330 -13.140 1.00 95.88 82 PRO A N 1
ATOM 681 C CA . PRO A 1 82 ? 11.023 -3.367 -12.278 1.00 95.88 82 PRO A CA 1
ATOM 682 C C . PRO A 1 82 ? 10.066 -2.287 -11.744 1.00 95.88 82 PRO A C 1
ATOM 684 O O . PRO A 1 82 ? 9.106 -1.931 -12.421 1.00 95.88 82 PRO A O 1
ATOM 687 N N . ILE A 1 83 ? 10.349 -1.757 -10.550 1.00 95.69 83 ILE A N 1
ATOM 688 C CA . ILE A 1 83 ? 9.611 -0.628 -9.951 1.00 95.69 83 ILE A CA 1
ATOM 689 C C . ILE A 1 83 ? 10.084 0.701 -10.556 1.00 95.69 83 ILE A C 1
ATOM 691 O O . ILE A 1 83 ? 9.280 1.563 -10.895 1.00 95.69 83 ILE A O 1
ATOM 695 N N . ASN A 1 84 ? 11.400 0.868 -10.712 1.00 96.25 84 ASN A N 1
ATOM 696 C CA . ASN A 1 84 ? 12.021 2.112 -11.161 1.00 96.25 84 ASN A CA 1
ATOM 697 C C . ASN A 1 84 ? 12.677 1.959 -12.538 1.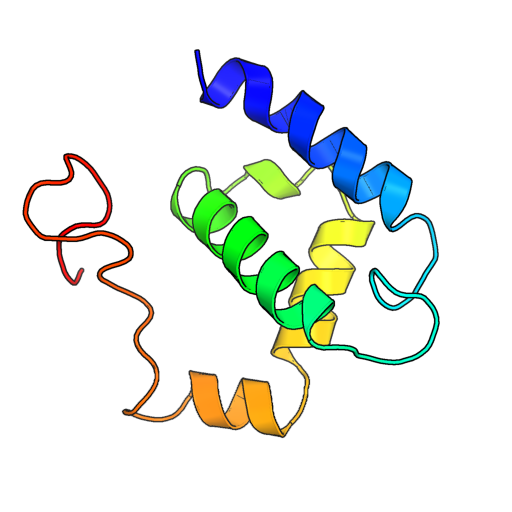00 96.25 84 ASN A C 1
ATOM 699 O O . ASN A 1 84 ? 12.951 0.859 -13.016 1.00 96.25 84 ASN A O 1
ATOM 703 N N . ASN A 1 85 ? 12.984 3.089 -13.178 1.00 95.88 85 ASN A N 1
ATOM 704 C CA . ASN A 1 85 ? 13.673 3.094 -14.468 1.00 95.88 85 ASN A CA 1
ATOM 705 C C . ASN A 1 85 ? 15.152 2.649 -14.342 1.00 95.88 85 ASN A C 1
ATOM 707 O O . ASN A 1 85 ? 15.731 2.649 -13.257 1.00 95.88 85 ASN A O 1
ATOM 711 N N . LYS A 1 86 ? 15.792 2.320 -15.472 1.00 96.19 86 LYS A N 1
ATOM 712 C CA . LYS A 1 86 ? 17.130 1.698 -15.581 1.00 96.19 86 LYS A CA 1
ATOM 713 C C . LYS A 1 86 ? 18.264 2.444 -14.868 1.00 96.19 86 LYS A C 1
ATOM 715 O O . LYS A 1 86 ? 19.251 1.823 -14.494 1.00 96.19 86 LYS A O 1
ATOM 720 N N . MET A 1 87 ? 18.129 3.757 -14.684 1.00 96.94 87 MET A N 1
ATOM 721 C CA . MET A 1 87 ? 19.136 4.597 -14.023 1.00 96.94 87 MET A CA 1
ATOM 722 C C . MET A 1 87 ? 19.069 4.535 -12.489 1.00 96.94 87 MET A C 1
ATOM 724 O O . MET A 1 87 ? 19.967 5.035 -11.814 1.00 96.94 87 MET A O 1
ATOM 728 N N . ALA A 1 88 ? 18.008 3.954 -11.920 1.00 96.75 88 ALA A N 1
ATOM 729 C CA . ALA A 1 88 ? 17.856 3.852 -10.477 1.00 96.75 88 ALA A CA 1
ATOM 730 C C . ALA A 1 88 ? 18.801 2.795 -9.889 1.00 96.75 88 ALA A C 1
ATOM 732 O O . ALA A 1 88 ? 18.966 1.701 -10.436 1.00 96.75 88 ALA A O 1
ATOM 733 N N . LYS A 1 89 ? 19.374 3.111 -8.721 1.00 95.12 89 LYS A N 1
ATOM 734 C CA . LYS A 1 89 ? 20.238 2.189 -7.964 1.00 95.12 89 LYS A CA 1
ATOM 735 C C . LYS A 1 89 ? 19.479 0.976 -7.417 1.00 95.12 89 LYS A C 1
ATOM 737 O O . LYS A 1 89 ? 20.087 -0.066 -7.207 1.00 95.12 89 LYS A O 1
ATOM 742 N N . TRP A 1 90 ? 18.174 1.113 -7.187 1.00 95.06 90 TRP A N 1
ATOM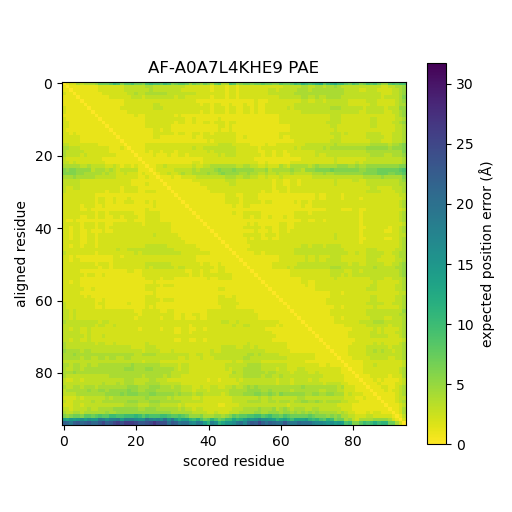 743 C CA . TRP A 1 90 ? 17.311 0.063 -6.653 1.00 95.06 90 TRP A CA 1
ATOM 744 C C . TRP A 1 90 ? 16.014 -0.046 -7.460 1.00 95.06 90 TRP A C 1
ATOM 746 O O . TRP A 1 90 ? 15.485 0.955 -7.949 1.00 95.06 90 TRP A O 1
ATOM 756 N N . GLY A 1 91 ? 15.503 -1.270 -7.597 1.00 95.56 91 GLY A N 1
ATOM 757 C CA . GLY A 1 91 ? 14.234 -1.548 -8.269 1.00 95.56 91 GLY A CA 1
ATOM 758 C C . GLY A 1 91 ? 14.267 -1.435 -9.797 1.00 95.56 91 GLY A C 1
ATOM 759 O O . GLY A 1 91 ? 13.206 -1.426 -10.408 1.00 95.56 91 GLY A O 1
ATOM 760 N N . SER A 1 92 ? 15.445 -1.338 -10.422 1.00 95.12 92 SER A N 1
ATOM 761 C CA . SER A 1 92 ? 15.606 -1.116 -11.871 1.00 95.12 92 SER A CA 1
ATOM 762 C C . SER A 1 92 ? 15.684 -2.389 -12.723 1.00 95.12 92 SER A C 1
ATOM 764 O O . SER A 1 92 ? 15.707 -2.311 -13.953 1.00 95.12 92 SER A O 1
ATOM 766 N N . LYS A 1 93 ? 15.722 -3.568 -12.093 1.00 91.31 93 LYS A N 1
ATOM 767 C CA . LYS A 1 93 ? 15.836 -4.871 -12.763 1.00 91.31 93 LYS A CA 1
ATOM 768 C C . LYS A 1 93 ? 14.606 -5.732 -12.479 1.00 91.31 93 LYS A C 1
ATOM 770 O O . LYS A 1 93 ? 13.985 -5.591 -11.429 1.00 91.31 93 LYS A O 1
ATOM 775 N N . LYS A 1 94 ? 14.267 -6.609 -13.429 1.00 79.50 94 LYS A N 1
ATOM 776 C CA . LYS A 1 94 ? 13.382 -7.751 -13.172 1.00 79.50 94 LYS A CA 1
ATOM 777 C C . LYS A 1 94 ? 14.205 -8.770 -12.384 1.00 79.50 94 LYS A C 1
ATOM 779 O O . LYS A 1 94 ? 15.302 -9.094 -12.838 1.00 79.50 94 LYS A O 1
ATOM 784 N N . GLU A 1 95 ? 13.732 -9.154 -11.205 1.00 63.94 95 GLU A N 1
ATOM 785 C CA . GLU A 1 95 ? 14.246 -10.333 -10.493 1.00 63.94 95 GLU A CA 1
ATOM 786 C C . GLU A 1 95 ? 13.803 -11.608 -11.212 1.00 63.94 95 GLU A C 1
ATOM 788 O O . GLU A 1 95 ? 12.665 -11.609 -11.743 1.00 63.94 95 GLU A O 1
#